Protein AF-A0AAX3SVY3-F1 (afdb_monomer_lite)

Structure (mmCIF, N/CA/C/O backbone):
data_AF-A0AAX3SVY3-F1
#
_entry.id   AF-A0AAX3SVY3-F1
#
loop_
_atom_site.group_PDB
_atom_site.id
_atom_site.type_symbol
_atom_site.label_atom_id
_atom_site.label_alt_id
_atom_site.label_comp_id
_atom_site.label_asym_id
_atom_site.label_entity_id
_atom_site.label_seq_id
_atom_site.pdbx_PDB_ins_code
_atom_site.Cartn_x
_atom_site.Cartn_y
_atom_site.Cartn_z
_atom_site.occupancy
_atom_site.B_iso_or_equiv
_atom_site.auth_seq_id
_atom_site.auth_comp_id
_atom_site.auth_asym_id
_atom_site.auth_atom_id
_atom_site.pdbx_PDB_model_num
ATOM 1 N N . MET A 1 1 ? 24.516 -15.558 -49.718 1.00 37.94 1 MET A N 1
ATOM 2 C CA . MET A 1 1 ? 24.484 -15.336 -48.257 1.00 37.94 1 MET A CA 1
ATOM 3 C C . MET A 1 1 ? 23.229 -14.545 -47.949 1.00 37.94 1 MET A C 1
ATOM 5 O O . MET A 1 1 ? 23.158 -13.379 -48.310 1.00 37.94 1 MET A O 1
ATOM 9 N N . ASN A 1 2 ? 22.208 -15.197 -47.396 1.00 38.22 2 ASN A N 1
ATOM 10 C CA . ASN A 1 2 ? 20.976 -14.514 -47.012 1.00 38.22 2 ASN A CA 1
ATOM 11 C C . ASN A 1 2 ? 21.230 -13.823 -45.672 1.00 38.22 2 ASN A C 1
ATOM 13 O O . ASN A 1 2 ? 21.350 -14.497 -44.651 1.00 38.22 2 ASN A O 1
ATOM 17 N N . ASN A 1 3 ? 21.335 -12.494 -45.683 1.00 44.53 3 ASN A N 1
ATOM 18 C CA . ASN A 1 3 ? 21.332 -11.683 -44.469 1.00 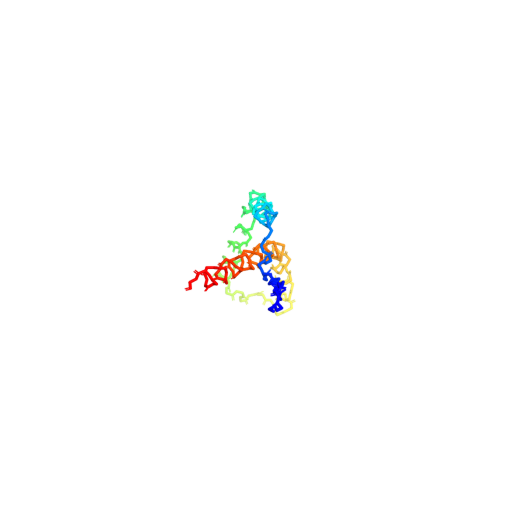44.53 3 ASN A CA 1
ATOM 19 C C . ASN A 1 3 ? 19.916 -11.701 -43.889 1.00 44.53 3 ASN A C 1
ATOM 21 O O . ASN A 1 3 ? 19.118 -10.795 -44.121 1.00 44.53 3 ASN A O 1
ATOM 25 N N . ILE A 1 4 ? 19.582 -12.775 -43.177 1.00 46.22 4 ILE A N 1
ATOM 26 C CA . ILE A 1 4 ? 18.386 -12.812 -42.345 1.00 46.22 4 ILE A CA 1
ATOM 27 C C . ILE A 1 4 ? 18.700 -11.926 -41.144 1.00 46.22 4 ILE A C 1
ATOM 29 O O . ILE A 1 4 ? 19.353 -12.354 -40.194 1.00 46.22 4 ILE A O 1
ATOM 33 N N . VAL A 1 5 ? 18.263 -10.670 -41.203 1.00 49.38 5 VAL A N 1
ATOM 34 C CA . VAL A 1 5 ? 18.165 -9.829 -40.013 1.00 49.38 5 VAL A CA 1
A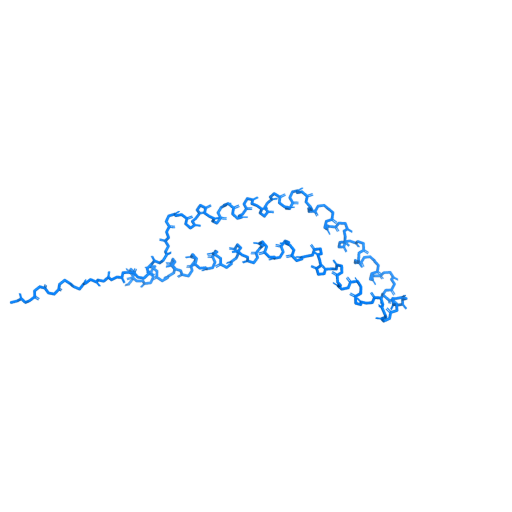TOM 35 C C . VAL A 1 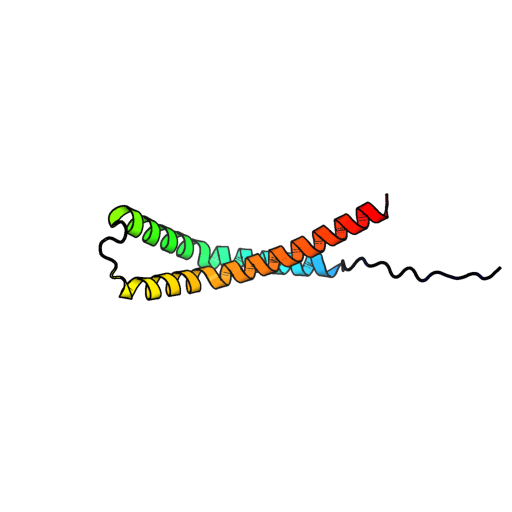5 ? 17.087 -10.472 -39.147 1.00 49.38 5 VAL A C 1
ATOM 37 O O . VAL A 1 5 ? 15.894 -10.319 -39.407 1.00 49.38 5 VAL A O 1
ATOM 40 N N . GLN A 1 6 ? 17.492 -11.277 -38.165 1.00 49.59 6 GLN A N 1
ATOM 41 C CA . GLN A 1 6 ? 16.573 -11.733 -37.133 1.00 49.59 6 GLN A CA 1
ATOM 42 C C . GLN A 1 6 ? 16.118 -10.487 -36.372 1.00 49.59 6 GLN A C 1
ATOM 44 O O . GLN A 1 6 ? 16.883 -9.904 -35.608 1.00 49.59 6 GLN A O 1
ATOM 49 N N . ASN A 1 7 ? 14.878 -10.056 -36.612 1.00 47.25 7 ASN A N 1
ATOM 50 C CA . ASN A 1 7 ? 14.202 -9.090 -35.756 1.00 47.25 7 ASN A CA 1
ATOM 51 C C . ASN A 1 7 ? 14.010 -9.749 -34.388 1.00 47.25 7 ASN A C 1
ATOM 53 O O . ASN A 1 7 ? 12.992 -10.390 -34.126 1.00 47.25 7 ASN A O 1
ATOM 57 N N . VAL A 1 8 ? 15.010 -9.627 -33.520 1.00 52.16 8 VAL A N 1
ATOM 58 C CA . VAL A 1 8 ? 14.878 -9.999 -32.117 1.00 52.16 8 VAL A CA 1
ATOM 59 C C . VAL A 1 8 ? 13.993 -8.932 -31.479 1.00 52.16 8 VAL A C 1
ATOM 61 O O . VAL A 1 8 ? 14.447 -7.850 -31.114 1.00 52.16 8 VAL A O 1
ATOM 64 N N . SER A 1 9 ? 12.690 -9.202 -31.410 1.00 52.56 9 SER A N 1
ATOM 65 C CA . SER A 1 9 ? 11.794 -8.435 -30.551 1.00 52.56 9 SER A CA 1
ATOM 66 C C . SER A 1 9 ? 12.152 -8.788 -29.113 1.00 52.56 9 SER A C 1
ATOM 68 O O . SER A 1 9 ? 11.842 -9.873 -28.625 1.00 52.56 9 SER A O 1
ATOM 70 N N . PHE A 1 10 ? 12.895 -7.899 -28.460 1.00 56.25 10 PHE A N 1
ATOM 71 C CA . PHE A 1 10 ? 13.291 -8.088 -27.075 1.00 56.25 10 PHE A CA 1
ATOM 72 C C . PHE A 1 10 ? 12.064 -7.956 -26.158 1.00 56.25 10 PHE A C 1
ATOM 74 O O . PHE A 1 10 ? 11.395 -6.922 -26.194 1.00 56.25 10 PHE A O 1
ATOM 81 N N . PRO A 1 11 ? 11.764 -8.946 -25.300 1.00 61.44 11 PRO A N 1
ATOM 82 C CA . PRO A 1 11 ? 10.547 -8.966 -24.488 1.00 61.44 11 PRO A CA 1
ATOM 83 C C . PRO A 1 11 ? 10.640 -8.088 -23.227 1.00 61.44 11 PRO A C 1
ATOM 85 O O . PRO A 1 11 ? 9.920 -8.318 -22.256 1.00 61.44 11 PRO A O 1
ATOM 88 N N . PHE A 1 12 ? 11.530 -7.091 -23.187 1.00 63.84 12 PHE A N 1
ATOM 89 C CA . PHE A 1 12 ? 11.677 -6.237 -22.009 1.00 63.84 12 PHE A CA 1
ATOM 90 C C . PHE A 1 12 ? 10.543 -5.213 -21.974 1.00 63.84 12 PHE A C 1
ATOM 92 O O . PHE A 1 12 ? 10.593 -4.162 -22.606 1.00 63.84 12 PHE A O 1
ATOM 99 N N . ALA A 1 13 ? 9.502 -5.525 -21.206 1.00 69.19 13 ALA A N 1
ATOM 100 C CA . ALA A 1 13 ? 8.324 -4.678 -21.045 1.00 69.19 13 ALA A CA 1
ATOM 101 C C . ALA A 1 13 ? 8.537 -3.490 -20.083 1.00 69.19 13 ALA A C 1
ATOM 103 O O . ALA A 1 13 ? 7.550 -2.880 -19.666 1.00 69.19 13 ALA A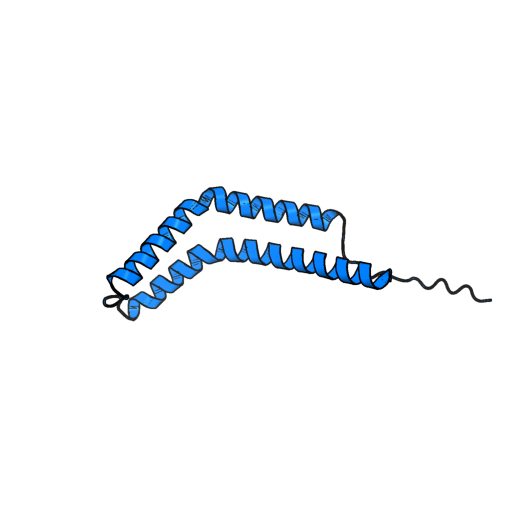 O 1
ATOM 104 N N . ILE A 1 14 ? 9.786 -3.172 -19.702 1.00 74.50 14 ILE A N 1
ATOM 105 C CA . ILE A 1 14 ? 10.079 -2.019 -18.841 1.00 74.50 14 ILE A CA 1
ATOM 106 C C . ILE A 1 14 ? 10.117 -0.764 -19.696 1.00 74.50 14 ILE A C 1
ATOM 108 O O . ILE A 1 14 ? 10.966 -0.608 -20.572 1.00 74.50 14 ILE A O 1
ATOM 112 N N . LYS A 1 15 ? 9.212 0.161 -19.408 1.00 79.81 15 LYS A N 1
ATOM 113 C CA . LYS A 1 15 ? 9.176 1.486 -20.020 1.00 79.81 15 LYS A CA 1
ATOM 114 C C . LYS A 1 15 ? 9.734 2.498 -19.029 1.00 79.81 15 LYS A C 1
ATOM 116 O O . LYS A 1 15 ? 9.514 2.374 -17.830 1.00 79.81 15 LYS A O 1
ATOM 121 N N . GLY A 1 16 ? 10.375 3.563 -19.514 1.00 74.31 16 GLY A N 1
ATOM 122 C CA . GLY A 1 16 ? 10.830 4.656 -18.637 1.00 74.31 16 GLY A CA 1
ATOM 123 C C . GLY A 1 16 ? 9.701 5.248 -17.775 1.00 74.31 16 GLY A C 1
ATOM 124 O O . GLY A 1 16 ? 9.939 5.697 -16.656 1.00 74.31 16 GLY A O 1
ATOM 125 N N . ASN A 1 17 ? 8.453 5.173 -18.254 1.00 87.62 17 ASN A N 1
ATOM 126 C CA . ASN A 1 17 ? 7.281 5.617 -17.504 1.00 87.62 17 ASN A CA 1
ATOM 127 C C . ASN A 1 17 ? 6.917 4.706 -16.318 1.00 87.62 17 ASN A C 1
ATOM 129 O O . ASN A 1 17 ? 6.285 5.188 -15.384 1.00 87.62 17 ASN A O 1
ATOM 133 N N . ASP A 1 18 ? 7.342 3.437 -16.308 1.00 87.31 18 ASP A N 1
ATOM 134 C CA . ASP A 1 18 ? 6.998 2.478 -15.249 1.00 87.31 18 ASP A CA 1
ATOM 135 C C . ASP A 1 18 ? 7.480 2.958 -13.874 1.00 87.31 18 ASP A C 1
ATOM 137 O O . ASP A 1 18 ? 6.741 2.907 -12.893 1.00 87.31 18 ASP A O 1
ATOM 141 N N . PHE A 1 19 ? 8.701 3.498 -13.799 1.00 88.75 19 PHE A N 1
ATOM 142 C CA . PHE A 1 19 ? 9.244 4.043 -12.552 1.00 88.75 19 PHE A CA 1
ATOM 143 C C . PHE A 1 19 ? 8.497 5.302 -12.105 1.00 88.75 19 PHE A C 1
ATOM 145 O O . PHE A 1 19 ? 8.213 5.463 -10.920 1.00 88.75 19 PHE A O 1
ATOM 152 N N . LYS A 1 20 ? 8.123 6.173 -13.051 1.00 91.88 20 LYS A N 1
ATOM 153 C CA . LYS A 1 20 ? 7.337 7.380 -12.764 1.00 91.88 20 LYS A CA 1
ATOM 154 C C . LYS A 1 20 ? 5.953 7.021 -12.222 1.00 91.88 20 LYS A C 1
ATOM 156 O O . LYS A 1 20 ? 5.515 7.597 -11.227 1.00 91.88 20 LYS A O 1
ATOM 161 N N . GLU A 1 21 ? 5.274 6.063 -12.845 1.00 93.19 21 GLU A N 1
ATOM 162 C CA . GLU A 1 21 ? 3.978 5.556 -12.388 1.00 93.19 21 GLU A CA 1
ATOM 163 C C . GLU A 1 21 ? 4.080 4.920 -10.997 1.00 93.19 21 GLU A C 1
ATOM 165 O O . GLU A 1 21 ? 3.261 5.218 -10.121 1.00 93.19 21 GLU A O 1
ATOM 170 N N . LEU A 1 22 ? 5.124 4.123 -10.753 1.00 93.50 22 LEU A N 1
ATOM 171 C CA . LEU A 1 22 ? 5.382 3.511 -9.454 1.00 93.50 22 LEU A CA 1
ATOM 172 C C . LEU A 1 22 ? 5.612 4.568 -8.358 1.00 93.50 22 LEU A C 1
ATOM 174 O O . LEU A 1 22 ? 5.025 4.474 -7.277 1.00 93.50 22 LEU A O 1
ATOM 178 N N . SER A 1 23 ? 6.396 5.615 -8.640 1.00 93.38 23 SER A N 1
ATOM 179 C CA . SER A 1 23 ? 6.604 6.742 -7.721 1.00 93.38 23 SER A CA 1
ATOM 180 C C . SER A 1 23 ? 5.307 7.493 -7.413 1.00 93.38 23 SER A C 1
ATOM 182 O O . SER A 1 23 ? 5.060 7.847 -6.260 1.00 93.38 23 SER A O 1
ATOM 184 N N . LEU A 1 24 ? 4.438 7.699 -8.407 1.00 95.31 24 LEU A N 1
ATOM 185 C CA . LEU A 1 24 ? 3.129 8.325 -8.193 1.00 95.31 24 LEU A CA 1
ATOM 186 C C . LEU A 1 24 ? 2.221 7.462 -7.306 1.00 95.31 24 LEU A C 1
ATOM 188 O O . LEU A 1 24 ? 1.512 7.997 -6.451 1.00 95.31 24 LEU A O 1
ATOM 192 N N . LYS A 1 25 ? 2.244 6.134 -7.471 1.00 95.19 25 LYS A N 1
ATOM 193 C CA . LYS A 1 25 ? 1.518 5.210 -6.584 1.00 95.19 25 LYS A CA 1
ATOM 194 C C . LYS A 1 25 ? 2.057 5.264 -5.154 1.00 95.19 25 LYS A C 1
ATOM 196 O O . LYS A 1 25 ? 1.260 5.371 -4.223 1.00 95.19 25 LYS A O 1
ATOM 201 N N . ALA A 1 26 ? 3.378 5.271 -4.977 1.00 95.06 26 ALA A N 1
ATOM 202 C CA . ALA A 1 26 ? 4.002 5.423 -3.662 1.00 95.06 26 ALA A CA 1
ATOM 203 C C . ALA A 1 26 ? 3.592 6.739 -2.981 1.00 95.06 26 ALA A C 1
ATOM 205 O O . ALA A 1 26 ? 3.233 6.738 -1.805 1.00 95.06 26 ALA A O 1
ATOM 206 N N . LEU A 1 27 ? 3.563 7.846 -3.730 1.00 96.06 27 LEU A N 1
ATOM 207 C CA . LEU A 1 27 ? 3.129 9.144 -3.214 1.00 96.06 27 LEU A CA 1
ATOM 208 C C . LEU A 1 27 ? 1.666 9.121 -2.749 1.00 96.06 27 LEU A C 1
ATOM 210 O O . LEU A 1 27 ? 1.355 9.650 -1.685 1.00 96.06 27 LEU A O 1
ATOM 214 N N . LYS A 1 28 ? 0.771 8.477 -3.510 1.00 94.12 28 LYS A N 1
ATOM 215 C CA . LYS A 1 28 ? -0.640 8.307 -3.120 1.00 94.12 28 LYS A CA 1
ATOM 216 C C . LYS A 1 28 ? -0.791 7.474 -1.846 1.00 94.12 28 LYS A C 1
ATOM 218 O O . LYS A 1 28 ? -1.612 7.822 -1.005 1.00 94.12 28 LYS A O 1
ATOM 223 N N . ILE A 1 29 ? -0.007 6.404 -1.696 1.00 94.19 29 ILE A N 1
ATOM 224 C CA . ILE A 1 29 ? 0.010 5.588 -0.472 1.00 94.19 29 ILE A CA 1
ATOM 225 C C . ILE A 1 29 ? 0.497 6.426 0.710 1.00 94.19 29 ILE A C 1
ATOM 227 O O . ILE A 1 29 ? -0.164 6.445 1.741 1.00 94.19 29 ILE A O 1
ATOM 231 N N . LYS A 1 30 ? 1.608 7.158 0.548 1.00 95.19 30 LYS A N 1
ATOM 232 C CA . LYS A 1 30 ? 2.135 8.045 1.590 1.00 95.19 30 LYS A CA 1
ATOM 233 C C . LYS A 1 30 ? 1.084 9.061 2.029 1.00 95.19 30 LYS A C 1
ATOM 235 O O . LYS A 1 30 ? 0.818 9.166 3.215 1.00 95.19 30 LYS A O 1
ATOM 240 N N . LYS A 1 31 ? 0.452 9.750 1.075 1.00 95.12 31 LYS A N 1
ATOM 241 C CA . LYS A 1 31 ? -0.600 10.730 1.362 1.00 95.12 31 LYS A CA 1
ATOM 242 C C . LYS A 1 31 ? -1.757 10.107 2.149 1.00 95.12 31 LYS A C 1
ATOM 244 O O . LYS A 1 31 ? -2.174 10.671 3.148 1.00 95.12 31 LYS A O 1
ATOM 249 N N . TRP A 1 32 ? -2.217 8.921 1.747 1.00 93.31 32 TRP A N 1
ATOM 250 C CA . TRP A 1 32 ? -3.274 8.214 2.472 1.00 93.31 32 TRP A CA 1
ATOM 251 C C . TRP A 1 32 ? -2.856 7.866 3.909 1.00 93.31 32 TRP A C 1
ATOM 253 O O . TRP A 1 32 ? -3.653 8.031 4.825 1.00 93.31 32 TRP A O 1
ATOM 263 N N . ILE A 1 33 ? -1.612 7.416 4.118 1.00 92.12 33 ILE A N 1
ATOM 264 C CA . ILE A 1 33 ? -1.070 7.120 5.455 1.00 92.12 33 ILE A CA 1
ATOM 265 C C . ILE A 1 33 ? -0.977 8.394 6.297 1.00 92.12 33 ILE A C 1
ATOM 267 O O . ILE A 1 33 ? -1.353 8.367 7.463 1.00 92.12 33 ILE A O 1
ATOM 271 N N . ASP A 1 34 ? -0.506 9.496 5.718 1.00 94.50 34 ASP A N 1
ATOM 272 C CA . ASP A 1 34 ? -0.406 10.780 6.415 1.00 94.50 34 ASP A CA 1
ATOM 273 C C . ASP A 1 34 ? -1.799 11.286 6.845 1.00 94.50 34 ASP A C 1
ATOM 275 O O . ASP A 1 34 ? -1.947 11.825 7.937 1.00 94.50 34 ASP A O 1
ATOM 279 N N . GLU A 1 35 ? -2.824 11.082 6.010 1.00 93.75 35 GLU A N 1
ATOM 280 C CA . GLU A 1 35 ? -4.200 11.536 6.261 1.00 93.75 35 GLU A CA 1
ATOM 281 C C . GLU A 1 35 ? -4.982 10.626 7.223 1.00 93.75 35 GLU A C 1
ATOM 283 O O . GLU A 1 35 ? -5.744 11.121 8.046 1.00 93.75 35 GLU A O 1
ATOM 288 N N . ASN A 1 36 ? -4.807 9.303 7.132 1.00 89.69 36 ASN A N 1
ATOM 289 C CA . ASN A 1 36 ? -5.686 8.324 7.793 1.00 89.69 36 ASN A CA 1
ATOM 290 C C . ASN A 1 36 ? -4.952 7.429 8.805 1.00 89.69 36 ASN A C 1
ATOM 292 O O . ASN A 1 36 ? -5.575 6.655 9.532 1.00 89.69 36 ASN A O 1
ATOM 296 N N . GLY A 1 37 ? -3.618 7.485 8.853 1.00 88.00 37 GLY A N 1
ATOM 297 C CA . GLY A 1 37 ? -2.794 6.541 9.610 1.00 88.00 37 GLY A CA 1
ATOM 298 C C . GLY A 1 37 ? -3.040 6.586 11.115 1.00 88.00 37 GLY A C 1
ATOM 299 O O . GLY A 1 37 ? -3.043 5.538 11.763 1.00 88.00 37 GLY A O 1
ATOM 300 N N . GLN A 1 38 ? -3.299 7.775 11.666 1.00 89.38 38 GLN A N 1
ATOM 301 C CA . GLN A 1 38 ? -3.639 7.923 13.080 1.00 89.38 38 GLN A CA 1
ATOM 302 C C . GLN A 1 38 ? -4.995 7.280 13.403 1.00 89.38 38 GLN A C 1
ATOM 304 O O . GLN A 1 38 ? -5.075 6.460 14.317 1.00 8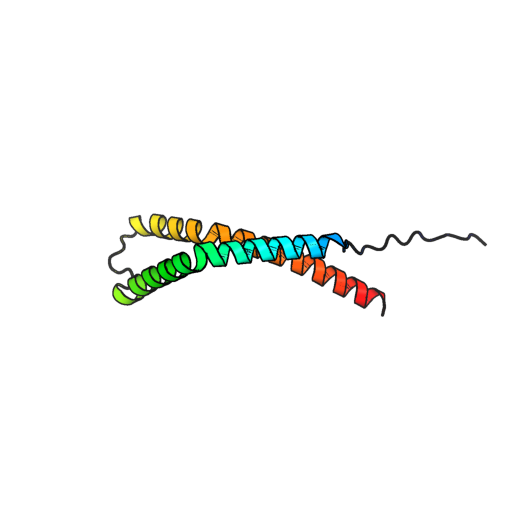9.38 38 GLN A O 1
ATOM 309 N N . GLU A 1 39 ? -6.040 7.590 12.630 1.00 86.62 39 GLU A N 1
ATOM 310 C CA . GLU A 1 39 ? -7.380 7.024 12.836 1.00 86.62 39 GLU A CA 1
ATOM 311 C C . GLU A 1 39 ? -7.363 5.493 12.719 1.00 86.62 39 GLU A C 1
ATOM 313 O O . GLU A 1 39 ? -7.953 4.787 13.544 1.00 86.62 39 GLU A O 1
ATOM 318 N N . LEU A 1 40 ? -6.613 4.963 11.748 1.00 86.06 40 LEU A N 1
ATOM 319 C CA . LEU A 1 40 ? -6.421 3.525 11.584 1.00 86.06 40 LEU A CA 1
ATOM 320 C C . LEU A 1 40 ? -5.746 2.892 12.811 1.00 86.06 40 LEU A C 1
ATOM 322 O O . LEU A 1 40 ? -6.177 1.836 13.283 1.00 86.06 40 LEU A O 1
ATOM 326 N N . ALA A 1 41 ? -4.699 3.525 13.348 1.00 85.94 41 ALA A N 1
ATOM 327 C CA . ALA A 1 41 ? -4.003 3.036 14.535 1.00 85.94 41 ALA A CA 1
ATOM 328 C C . ALA A 1 41 ? -4.927 3.012 15.765 1.00 85.94 41 ALA A C 1
ATOM 330 O O . ALA A 1 41 ? -4.961 2.021 16.499 1.00 85.94 41 ALA A O 1
ATOM 331 N N . GLU A 1 42 ? -5.732 4.058 15.955 1.00 86.19 42 GLU A N 1
ATOM 332 C CA . GLU A 1 42 ? -6.725 4.139 17.030 1.00 86.19 42 GLU A CA 1
ATOM 333 C C . GLU A 1 42 ? -7.844 3.099 16.867 1.00 86.19 42 GLU A C 1
ATOM 335 O O . GLU A 1 42 ? -8.301 2.504 17.849 1.00 86.19 42 GLU A O 1
ATOM 340 N N . PHE A 1 43 ? -8.293 2.840 15.635 1.00 84.00 43 PHE A N 1
ATOM 341 C CA . PHE A 1 43 ? -9.257 1.782 15.330 1.00 84.00 43 PHE A CA 1
ATOM 342 C C . PHE A 1 43 ? -8.720 0.396 15.719 1.00 84.00 43 PHE A C 1
ATOM 344 O O . PHE A 1 43 ? -9.403 -0.346 16.436 1.00 84.00 43 PHE A O 1
ATOM 351 N N . ILE A 1 44 ? -7.484 0.075 15.310 1.00 83.69 44 ILE A N 1
ATOM 352 C CA . ILE A 1 44 ? -6.797 -1.183 15.649 1.00 83.69 44 ILE A CA 1
ATOM 353 C C . ILE A 1 44 ? -6.642 -1.320 17.162 1.00 83.69 44 ILE A C 1
ATOM 355 O O . ILE A 1 44 ? -6.942 -2.375 17.723 1.00 83.69 44 ILE A O 1
ATOM 359 N N . TYR A 1 45 ? -6.190 -0.258 17.831 1.00 83.00 45 TYR A N 1
ATOM 360 C CA . TYR A 1 45 ? -5.980 -0.254 19.274 1.00 83.00 45 TYR A CA 1
ATOM 361 C C . TYR A 1 45 ? -7.277 -0.542 20.040 1.00 83.00 45 TYR A C 1
ATOM 363 O O . TYR A 1 45 ? -7.298 -1.420 20.903 1.00 83.00 45 TYR A O 1
ATOM 371 N N . ARG A 1 46 ? -8.379 0.132 19.682 1.00 81.75 46 ARG A N 1
ATOM 372 C CA . ARG A 1 46 ? -9.700 -0.090 20.295 1.00 81.75 46 ARG A CA 1
ATOM 373 C C . ARG A 1 46 ? -10.181 -1.528 20.119 1.00 81.75 46 ARG A C 1
ATOM 375 O O . ARG A 1 46 ? -10.585 -2.146 21.102 1.00 81.75 46 ARG A O 1
ATOM 382 N N . HIS A 1 47 ? -10.073 -2.083 18.911 1.00 77.94 47 HIS A N 1
ATOM 383 C CA . HIS A 1 47 ? -10.482 -3.467 18.643 1.00 77.94 47 HIS A CA 1
ATOM 384 C C . HIS A 1 47 ? -9.611 -4.481 19.390 1.00 77.94 47 HIS A C 1
ATOM 386 O O . HIS A 1 47 ? -10.127 -5.432 19.975 1.00 77.94 47 HIS A O 1
ATOM 392 N N . ARG A 1 48 ? -8.292 -4.263 19.436 1.00 78.31 48 ARG A N 1
ATOM 393 C CA . ARG A 1 48 ? -7.372 -5.122 20.189 1.00 78.31 48 ARG A CA 1
ATOM 394 C C . ARG A 1 48 ? -7.667 -5.087 21.685 1.00 78.31 48 ARG A C 1
ATOM 396 O O . ARG A 1 48 ? -7.678 -6.134 22.324 1.00 78.31 48 ARG A O 1
ATOM 403 N N . ASN A 1 49 ? -7.917 -3.906 22.244 1.00 78.75 49 ASN A N 1
ATOM 404 C CA . ASN A 1 49 ? -8.268 -3.778 23.653 1.00 78.75 49 ASN A CA 1
ATOM 405 C C . ASN A 1 49 ? -9.602 -4.446 23.963 1.00 78.75 49 ASN A C 1
ATOM 407 O O . ASN A 1 49 ? -9.667 -5.195 24.929 1.00 78.75 49 ASN A O 1
ATOM 411 N N . GLN A 1 50 ? -10.629 -4.238 23.134 1.00 74.62 50 GLN A N 1
ATOM 412 C CA . GLN A 1 50 ? -11.919 -4.909 23.288 1.00 74.62 50 GLN A CA 1
ATOM 413 C C . GLN A 1 50 ? -11.766 -6.436 23.267 1.00 74.62 50 GLN A C 1
ATOM 415 O O . GLN A 1 50 ? -12.341 -7.122 24.113 1.00 74.62 50 GLN A O 1
ATOM 420 N N . TYR A 1 51 ? -10.943 -6.964 22.355 1.00 72.44 51 TYR A N 1
ATOM 421 C CA . TYR A 1 51 ? -10.595 -8.383 22.333 1.00 72.44 51 TYR A CA 1
ATOM 422 C C . TYR A 1 51 ? -9.882 -8.826 23.616 1.00 72.44 51 TYR A C 1
ATOM 424 O O . TYR A 1 51 ? -10.261 -9.830 24.206 1.00 72.44 51 TYR A O 1
ATOM 432 N N . ASN A 1 52 ? -8.884 -8.080 24.088 1.00 72.94 52 ASN A N 1
ATOM 433 C CA . ASN A 1 52 ? -8.105 -8.458 25.269 1.00 72.94 52 ASN A CA 1
ATOM 434 C C . ASN A 1 52 ? -8.910 -8.400 26.578 1.00 72.94 52 ASN A C 1
ATOM 436 O O . ASN A 1 52 ? -8.664 -9.208 27.469 1.00 72.94 52 ASN A O 1
ATOM 440 N N . THR A 1 53 ? -9.839 -7.450 26.721 1.00 73.38 53 THR A N 1
ATOM 441 C CA . THR A 1 53 ? -10.611 -7.263 27.962 1.00 73.38 53 THR A CA 1
ATOM 442 C C . THR A 1 53 ? -11.817 -8.181 28.045 1.00 73.38 53 THR A C 1
ATOM 444 O O . THR A 1 53 ? -12.107 -8.715 29.112 1.00 73.38 53 THR A O 1
ATOM 447 N N . THR A 1 54 ? -12.520 -8.380 26.932 1.00 71.06 54 THR A N 1
ATOM 448 C CA . THR A 1 54 ? -13.757 -9.170 26.923 1.00 71.06 54 THR A CA 1
ATOM 449 C C . THR A 1 54 ? -13.561 -10.552 26.319 1.00 71.06 54 THR A C 1
ATOM 451 O O . THR A 1 54 ? -14.403 -11.415 26.513 1.00 71.06 54 THR A O 1
ATOM 454 N N . GLY A 1 55 ? -12.486 -10.805 25.567 1.00 63.31 55 GLY A N 1
ATOM 455 C CA . GLY A 1 55 ? -12.355 -12.017 24.749 1.00 63.31 55 GLY A CA 1
ATOM 456 C C . GLY A 1 55 ? -13.466 -12.150 23.705 1.00 63.31 55 GLY A C 1
ATOM 457 O O . GLY A 1 55 ? -13.763 -13.266 23.290 1.00 63.31 55 GLY A O 1
ATOM 458 N N . TYR A 1 56 ? -14.144 -11.045 23.362 1.00 66.62 56 TYR A N 1
ATOM 459 C CA . TYR A 1 56 ? -15.447 -11.039 22.689 1.00 66.62 56 TYR A CA 1
ATOM 460 C C . TYR A 1 56 ? -16.540 -11.868 23.400 1.00 66.62 56 TYR A C 1
ATOM 462 O O . TYR A 1 56 ? -17.526 -12.236 22.767 1.00 66.62 56 TYR A O 1
ATOM 470 N N . LYS A 1 57 ? -16.416 -12.146 24.709 1.00 59.91 57 LYS A N 1
ATOM 471 C CA . LYS A 1 57 ? -17.345 -13.007 25.470 1.00 59.91 57 LYS A CA 1
ATOM 472 C C . LYS A 1 57 ? -18.785 -12.485 25.566 1.00 59.91 57 LYS A C 1
ATOM 474 O O . LYS A 1 57 ? -19.655 -13.268 25.915 1.00 59.91 57 LYS A O 1
ATOM 479 N N . ASP A 1 58 ? -19.051 -11.248 25.147 1.00 60.56 58 ASP A N 1
ATOM 480 C CA . ASP A 1 58 ? -20.397 -10.662 25.055 1.00 60.56 58 ASP A CA 1
ATOM 481 C C . ASP A 1 58 ? -20.739 -10.147 23.641 1.00 60.56 58 ASP A C 1
ATOM 483 O O . ASP A 1 58 ? -21.712 -9.419 23.449 1.00 60.56 58 ASP A O 1
ATOM 487 N N . VAL A 1 59 ? -19.951 -10.510 22.619 1.00 62.22 59 VAL A N 1
ATOM 488 C CA . VAL A 1 59 ? -20.330 -10.259 21.220 1.00 62.22 59 VAL A CA 1
ATOM 489 C C . VAL A 1 59 ? -21.251 -11.385 20.787 1.00 62.22 59 VAL A C 1
ATOM 491 O O . VAL A 1 59 ? -20.824 -12.526 20.606 1.00 62.22 59 VAL A O 1
ATOM 494 N N . HIS A 1 60 ? -22.537 -11.081 20.621 1.00 64.00 60 HIS A N 1
ATOM 495 C CA . HIS A 1 60 ? -23.470 -12.074 20.114 1.00 64.00 60 HIS A CA 1
ATOM 496 C C . HIS A 1 60 ? -23.071 -12.484 18.692 1.00 64.00 60 HIS A C 1
ATOM 498 O O . HIS A 1 60 ? -22.643 -11.658 17.888 1.00 64.00 60 HIS A O 1
ATOM 504 N N . LEU A 1 61 ? -23.282 -13.757 18.340 1.00 61.97 61 LEU A N 1
ATOM 505 C CA . LEU A 1 61 ? -22.980 -14.294 17.003 1.00 61.97 61 LEU A CA 1
ATOM 506 C C . LEU A 1 61 ? -23.576 -13.448 15.859 1.00 61.97 61 LEU A C 1
ATOM 508 O O . LEU A 1 61 ? -22.984 -13.356 14.788 1.00 61.97 61 LEU A O 1
ATOM 512 N N . LYS A 1 62 ? -24.715 -12.784 16.100 1.00 70.88 62 LYS A N 1
ATOM 513 C CA . LYS A 1 62 ? -25.372 -11.854 15.163 1.00 70.88 62 LYS A CA 1
ATOM 514 C C . LYS A 1 62 ? -24.580 -10.567 14.879 1.00 70.88 62 LYS A C 1
ATOM 516 O O . LYS A 1 62 ? -24.777 -9.962 13.831 1.00 70.88 62 LYS A O 1
ATOM 521 N N . ASP A 1 63 ? -23.684 -10.165 15.776 1.00 64.50 63 ASP A N 1
ATOM 522 C CA . ASP A 1 63 ? -22.925 -8.913 15.698 1.00 64.50 63 ASP A CA 1
ATOM 523 C C . ASP A 1 63 ? -21.542 -9.118 15.043 1.00 64.50 63 ASP A C 1
ATOM 525 O O . ASP A 1 63 ? -20.932 -8.160 14.551 1.00 64.50 63 ASP A O 1
ATOM 529 N N . ILE A 1 64 ? -21.075 -10.373 14.947 1.00 65.56 64 ILE A N 1
ATOM 530 C CA . ILE A 1 64 ? -19.814 -10.760 14.287 1.00 65.56 64 ILE A CA 1
ATOM 531 C C . ILE A 1 64 ? -19.779 -10.330 12.808 1.00 65.56 64 ILE A C 1
ATOM 533 O O . ILE A 1 64 ? -18.802 -9.684 12.421 1.00 65.56 64 ILE A O 1
ATOM 537 N N . PRO A 1 65 ? -20.816 -10.578 11.976 1.00 69.25 65 PRO A N 1
ATOM 538 C CA . PRO A 1 65 ? -20.810 -10.138 10.580 1.00 69.25 65 PRO A CA 1
ATOM 539 C C . PRO A 1 65 ? -20.679 -8.618 10.437 1.00 69.25 65 PRO A C 1
ATOM 541 O O . PRO A 1 65 ? -19.951 -8.135 9.572 1.00 69.25 65 PRO A O 1
ATOM 544 N N . SER A 1 66 ? -21.337 -7.850 11.314 1.00 68.00 66 SER A N 1
ATOM 545 C CA . SER A 1 66 ? -21.285 -6.383 11.273 1.00 68.00 66 SER A CA 1
ATOM 546 C C . SER A 1 66 ? -19.891 -5.841 11.610 1.00 68.00 66 SER A C 1
ATOM 548 O O . SER A 1 66 ? -19.440 -4.859 11.019 1.00 68.00 66 SER A O 1
ATOM 550 N N . THR A 1 67 ? -19.185 -6.518 12.517 1.00 67.25 67 THR A N 1
ATOM 551 C CA . THR A 1 67 ? -17.824 -6.168 12.935 1.00 67.25 67 THR A CA 1
ATOM 552 C C . THR A 1 67 ? -16.813 -6.521 11.844 1.00 67.25 67 THR A C 1
ATOM 554 O O . THR A 1 67 ? -15.989 -5.682 11.487 1.00 67.25 67 THR A O 1
ATOM 557 N N . LEU A 1 68 ? -16.929 -7.711 11.241 1.00 68.31 68 LEU A N 1
ATOM 558 C CA . LEU A 1 68 ? -16.106 -8.117 10.094 1.00 68.31 68 LEU A CA 1
ATOM 559 C C . LEU A 1 68 ? -16.301 -7.183 8.894 1.00 68.31 68 LEU A C 1
ATOM 561 O O . LEU A 1 68 ? -15.322 -6.744 8.303 1.00 68.31 68 LEU A O 1
ATOM 565 N N . THR A 1 69 ? -17.542 -6.785 8.603 1.00 69.44 69 THR A N 1
ATOM 566 C CA . THR A 1 69 ? -17.840 -5.842 7.512 1.00 69.44 69 THR A CA 1
ATOM 567 C C . THR A 1 69 ? -17.177 -4.479 7.745 1.00 69.44 69 THR A C 1
ATOM 569 O O . THR A 1 69 ? -16.641 -3.881 6.815 1.00 69.44 69 THR A O 1
ATOM 572 N N . LYS A 1 70 ? -17.161 -3.979 8.989 1.00 70.19 70 LYS A N 1
ATOM 573 C CA . LYS A 1 70 ? -16.472 -2.722 9.329 1.00 70.19 70 LYS A CA 1
ATOM 574 C C . LYS A 1 70 ? -14.958 -2.831 9.163 1.00 70.19 70 LYS A C 1
ATOM 576 O O . LYS A 1 70 ? -14.350 -1.907 8.632 1.00 70.19 70 LYS A O 1
ATOM 581 N N . ILE A 1 71 ? -14.363 -3.946 9.590 1.00 71.75 71 ILE A N 1
ATOM 582 C CA . ILE A 1 71 ? -12.931 -4.220 9.401 1.00 71.75 71 ILE A CA 1
ATOM 583 C C . ILE A 1 71 ? -12.610 -4.249 7.902 1.00 71.75 71 ILE A C 1
ATOM 585 O O . ILE A 1 71 ? -11.721 -3.523 7.462 1.00 71.75 71 ILE A O 1
ATOM 589 N N . ASP A 1 72 ? -13.375 -4.996 7.106 1.00 73.19 72 ASP A N 1
ATOM 590 C CA . ASP A 1 72 ? -13.175 -5.057 5.659 1.00 73.19 72 ASP A CA 1
ATOM 591 C C . ASP A 1 72 ? -13.239 -3.667 5.021 1.00 73.19 72 ASP A C 1
ATOM 593 O O . ASP A 1 72 ? -12.358 -3.321 4.243 1.00 73.19 72 ASP A O 1
ATOM 597 N N . ILE A 1 73 ? -14.210 -2.825 5.387 1.00 76.06 73 ILE A N 1
ATOM 598 C CA . ILE A 1 73 ? -14.318 -1.459 4.850 1.00 76.06 73 ILE A CA 1
ATOM 599 C C . ILE A 1 73 ? -13.085 -0.614 5.201 1.00 76.06 73 ILE A C 1
ATOM 601 O O . ILE A 1 73 ? -12.517 0.024 4.314 1.00 76.06 73 ILE A O 1
ATOM 605 N N . VAL A 1 74 ? -12.651 -0.629 6.465 1.00 77.62 74 VAL A N 1
ATOM 606 C CA . VAL A 1 74 ? -11.528 0.191 6.953 1.00 77.62 74 VAL A CA 1
ATOM 607 C C . VAL A 1 74 ? -10.202 -0.214 6.302 1.00 77.62 74 VAL A C 1
ATOM 609 O O . VAL A 1 74 ? -9.390 0.645 5.958 1.00 77.62 74 VAL A O 1
ATOM 612 N N . PHE A 1 75 ? -9.970 -1.513 6.098 1.00 82.94 75 PHE A N 1
ATOM 613 C CA . PHE A 1 75 ? -8.705 -2.003 5.544 1.00 82.94 75 PHE A CA 1
ATOM 614 C C . PHE A 1 75 ? -8.703 -2.156 4.024 1.00 82.94 75 PHE A C 1
ATOM 616 O O . PHE A 1 75 ? -7.624 -2.231 3.437 1.00 82.94 75 PHE A O 1
ATOM 623 N N . LYS A 1 76 ? -9.861 -2.186 3.360 1.00 87.50 76 LYS A N 1
ATOM 624 C CA . LYS A 1 76 ? -9.936 -2.431 1.914 1.00 87.50 76 LYS A CA 1
ATOM 625 C C . LYS A 1 76 ? -9.183 -1.385 1.105 1.00 87.50 76 LYS A C 1
ATOM 627 O O . LYS A 1 76 ? -8.335 -1.746 0.293 1.00 87.50 76 LYS A O 1
ATOM 632 N N . GLU A 1 77 ? -9.450 -0.104 1.341 1.00 86.06 77 GLU A N 1
ATOM 633 C CA . GLU A 1 77 ? -8.829 0.970 0.566 1.00 86.06 77 GLU A CA 1
ATOM 634 C C . GLU A 1 77 ? -7.286 0.965 0.644 1.00 86.06 77 GLU A C 1
ATOM 636 O O . GLU A 1 77 ? -6.644 0.938 -0.415 1.00 86.06 77 GLU A O 1
ATOM 641 N N . PRO A 1 78 ? -6.640 0.958 1.830 1.00 88.00 78 PRO A N 1
ATOM 642 C CA . PRO A 1 78 ? -5.180 0.927 1.888 1.00 88.00 78 PRO A CA 1
ATOM 643 C C . PRO A 1 78 ? -4.606 -0.357 1.289 1.00 88.00 78 PRO A C 1
ATOM 645 O O . PRO A 1 78 ? -3.564 -0.322 0.630 1.00 88.00 78 PRO A O 1
ATOM 648 N N . LEU A 1 79 ? -5.291 -1.488 1.466 1.00 89.44 79 LEU A N 1
ATOM 649 C CA . LEU A 1 79 ? -4.835 -2.787 0.983 1.00 89.44 79 LEU A CA 1
ATOM 650 C C . LEU A 1 79 ? -4.888 -2.871 -0.548 1.00 89.44 79 LEU A C 1
ATOM 652 O O . LEU A 1 79 ? -3.942 -3.367 -1.158 1.00 89.44 79 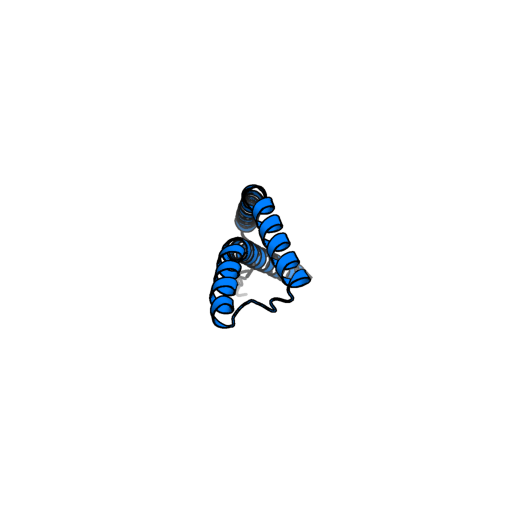LEU A O 1
ATOM 656 N N . GLU A 1 80 ? -5.914 -2.302 -1.183 1.00 91.31 80 GLU A N 1
ATOM 657 C CA . GLU A 1 80 ? -5.993 -2.163 -2.641 1.00 91.31 80 GLU A CA 1
ATOM 658 C C . GLU A 1 80 ? -4.863 -1.283 -3.196 1.00 91.31 80 GLU A C 1
ATOM 660 O O . GLU A 1 80 ? -4.195 -1.671 -4.163 1.00 91.31 80 GLU A O 1
ATOM 665 N N . LYS A 1 81 ? -4.582 -0.131 -2.564 1.00 90.81 81 LYS A N 1
ATOM 666 C CA . LYS A 1 81 ? -3.479 0.751 -2.989 1.00 90.81 81 LYS A CA 1
ATOM 667 C C . LYS A 1 81 ? -2.122 0.046 -2.873 1.00 90.81 81 LYS A C 1
ATOM 669 O O . LYS A 1 81 ? -1.330 0.080 -3.817 1.00 90.81 81 LYS A O 1
ATOM 674 N N . ILE A 1 82 ? -1.866 -0.625 -1.747 1.00 92.81 82 ILE A N 1
ATOM 675 C CA . ILE A 1 82 ? -0.616 -1.358 -1.495 1.00 92.81 82 ILE A CA 1
ATOM 676 C C . ILE A 1 82 ? -0.466 -2.541 -2.455 1.00 92.81 82 ILE A C 1
ATOM 678 O O . ILE A 1 82 ? 0.627 -2.758 -2.981 1.00 92.81 82 ILE A O 1
ATOM 682 N N . LYS A 1 83 ? -1.543 -3.294 -2.710 1.00 94.44 83 LYS A N 1
ATOM 683 C CA . LYS A 1 83 ? -1.533 -4.418 -3.655 1.00 94.44 83 LYS A CA 1
ATOM 684 C C . LYS A 1 83 ? -1.146 -3.945 -5.053 1.00 94.44 83 LYS A C 1
ATOM 686 O O . LYS A 1 83 ? -0.187 -4.460 -5.617 1.00 94.44 83 LYS A O 1
ATOM 691 N N . SER A 1 84 ? -1.806 -2.900 -5.556 1.00 93.06 84 SER A N 1
ATOM 692 C CA . SER A 1 84 ? -1.506 -2.341 -6.879 1.00 93.06 84 SER A CA 1
ATOM 693 C C . SER A 1 84 ? -0.052 -1.873 -7.016 1.00 93.06 84 SER A C 1
ATOM 695 O O . SER A 1 84 ? 0.562 -2.055 -8.064 1.00 93.06 84 SER A O 1
ATOM 697 N N . PHE A 1 85 ? 0.516 -1.279 -5.962 1.00 95.25 85 PHE A N 1
ATOM 698 C CA . PHE A 1 85 ? 1.927 -0.892 -5.939 1.00 95.25 85 PHE A CA 1
ATOM 699 C C . PHE A 1 85 ? 2.866 -2.108 -5.958 1.00 95.25 85 PHE A C 1
ATOM 701 O O . PHE A 1 85 ? 3.841 -2.122 -6.708 1.00 95.25 85 PHE A O 1
ATOM 708 N N . LYS A 1 86 ? 2.574 -3.137 -5.152 1.00 95.50 86 LYS A N 1
ATOM 709 C CA . LYS A 1 86 ? 3.378 -4.367 -5.090 1.00 95.50 86 LYS A CA 1
ATOM 710 C C . LYS A 1 86 ? 3.384 -5.121 -6.414 1.00 95.50 86 LYS A C 1
ATOM 712 O O . LYS A 1 86 ? 4.444 -5.587 -6.822 1.00 95.50 86 LYS A O 1
ATOM 717 N N . ASP A 1 87 ? 2.235 -5.231 -7.071 1.00 94.38 87 ASP A N 1
ATOM 718 C CA . ASP A 1 87 ? 2.109 -5.943 -8.343 1.00 94.38 87 ASP A CA 1
ATOM 719 C C . ASP A 1 87 ? 2.986 -5.290 -9.426 1.00 94.38 87 ASP A C 1
ATOM 721 O O . ASP A 1 87 ? 3.750 -5.978 -10.106 1.00 94.38 87 ASP A O 1
ATOM 725 N N . ASP A 1 88 ? 2.981 -3.956 -9.511 1.00 92.88 88 ASP A N 1
ATOM 726 C CA . ASP A 1 88 ? 3.839 -3.219 -10.445 1.00 92.88 88 ASP A CA 1
ATOM 727 C C . ASP A 1 88 ? 5.323 -3.322 -10.098 1.00 92.88 88 ASP A C 1
ATOM 729 O O . ASP A 1 88 ? 6.150 -3.549 -10.983 1.00 92.88 88 ASP A O 1
ATOM 733 N N . LEU A 1 89 ? 5.675 -3.189 -8.816 1.00 94.06 89 LEU A N 1
ATOM 734 C CA . LEU A 1 89 ? 7.056 -3.348 -8.364 1.00 94.06 89 LEU A CA 1
ATOM 735 C C . LEU A 1 89 ? 7.584 -4.747 -8.704 1.00 94.06 89 LEU A C 1
ATOM 737 O O . LEU A 1 89 ? 8.707 -4.885 -9.191 1.00 94.06 89 LEU A O 1
ATOM 741 N N . ASN A 1 90 ? 6.767 -5.780 -8.491 1.00 93.62 90 ASN A N 1
ATOM 742 C CA . ASN A 1 90 ? 7.105 -7.156 -8.837 1.00 93.62 90 ASN A CA 1
ATOM 743 C C . ASN A 1 90 ? 7.263 -7.328 -10.348 1.00 93.62 90 ASN A C 1
ATOM 745 O O . ASN A 1 90 ? 8.245 -7.926 -10.781 1.00 93.62 90 ASN A O 1
ATOM 749 N N . ARG A 1 91 ? 6.361 -6.761 -11.158 1.00 91.44 91 ARG A N 1
ATOM 750 C CA . ARG A 1 91 ? 6.490 -6.765 -12.623 1.00 91.44 91 ARG A CA 1
ATOM 751 C C . ARG A 1 91 ? 7.811 -6.137 -13.066 1.00 91.44 91 ARG A C 1
ATOM 753 O O . ARG A 1 91 ? 8.517 -6.724 -13.885 1.00 91.44 91 ARG A O 1
ATOM 760 N N . ILE A 1 92 ? 8.154 -4.962 -12.540 1.00 89.88 92 ILE A N 1
ATOM 761 C CA . ILE A 1 92 ? 9.403 -4.264 -12.878 1.00 89.88 92 ILE A CA 1
ATOM 762 C C . ILE A 1 92 ? 10.603 -5.121 -12.466 1.00 89.88 92 ILE A C 1
ATOM 764 O O . ILE A 1 92 ? 11.467 -5.398 -13.295 1.00 89.88 92 ILE A O 1
ATOM 768 N N . ARG A 1 93 ? 10.627 -5.616 -11.222 1.00 91.25 93 ARG A N 1
ATOM 769 C CA . ARG A 1 93 ? 11.703 -6.474 -10.706 1.00 91.25 93 ARG A CA 1
ATOM 770 C C . ARG A 1 93 ? 11.911 -7.719 -11.566 1.00 91.25 93 ARG A C 1
ATOM 772 O O . ARG A 1 93 ? 13.047 -8.019 -11.919 1.00 91.25 93 ARG A O 1
ATOM 779 N N . THR A 1 94 ? 10.841 -8.435 -11.901 1.00 90.31 94 THR A N 1
ATOM 780 C CA . THR A 1 94 ? 10.912 -9.644 -12.731 1.00 90.31 94 THR A CA 1
ATOM 781 C C . THR A 1 94 ? 11.521 -9.335 -14.093 1.00 90.31 94 THR A C 1
ATOM 783 O O . THR A 1 94 ? 12.433 -10.034 -14.523 1.00 90.31 94 THR A O 1
ATOM 786 N N . ASN A 1 95 ? 11.091 -8.252 -14.744 1.00 87.19 95 ASN A N 1
ATOM 787 C CA . ASN A 1 95 ? 11.664 -7.862 -16.028 1.00 87.19 95 ASN A CA 1
ATOM 788 C C . ASN A 1 95 ? 13.151 -7.471 -15.924 1.00 87.19 95 ASN A C 1
ATOM 790 O O . ASN A 1 95 ? 13.916 -7.796 -16.828 1.00 87.19 95 ASN A O 1
ATOM 794 N N . ILE A 1 96 ? 13.581 -6.825 -14.829 1.00 86.19 96 ILE A N 1
ATOM 795 C CA . ILE A 1 96 ? 15.002 -6.506 -14.594 1.00 86.19 96 ILE A CA 1
ATOM 796 C C . ILE A 1 96 ? 15.820 -7.795 -14.480 1.00 86.19 96 ILE A C 1
ATOM 798 O O . ILE A 1 96 ? 16.876 -7.904 -15.094 1.00 86.19 96 ILE A O 1
ATOM 802 N N . ILE A 1 97 ? 15.330 -8.784 -13.728 1.00 88.75 97 ILE A N 1
ATOM 803 C CA . ILE A 1 97 ? 16.005 -10.081 -13.573 1.00 88.75 97 ILE A CA 1
ATOM 804 C C . ILE A 1 97 ? 16.141 -10.784 -14.929 1.00 88.75 97 ILE A C 1
ATOM 806 O O . ILE A 1 97 ? 17.221 -11.264 -15.260 1.00 88.75 97 ILE A O 1
ATOM 810 N N . ILE A 1 98 ? 15.073 -10.806 -15.733 1.00 86.00 98 ILE A N 1
ATOM 811 C CA . ILE A 1 98 ? 15.102 -11.396 -17.081 1.00 86.00 98 ILE A CA 1
ATOM 812 C C . ILE A 1 98 ? 16.141 -10.685 -17.959 1.00 86.00 98 ILE A C 1
ATOM 814 O O . ILE A 1 98 ? 16.885 -11.348 -18.675 1.00 86.00 98 ILE A O 1
ATOM 818 N N . PHE A 1 99 ? 16.228 -9.353 -17.883 1.00 82.62 99 PHE A N 1
ATOM 819 C CA . PHE A 1 99 ? 17.227 -8.572 -18.617 1.00 82.62 99 PHE A CA 1
ATOM 820 C C . PHE A 1 99 ? 18.659 -8.900 -18.200 1.00 82.62 99 PHE A C 1
ATOM 822 O O . PHE A 1 99 ? 19.502 -9.135 -19.059 1.00 82.62 99 PHE A O 1
ATOM 829 N N . ILE A 1 100 ? 18.929 -8.967 -16.895 1.00 84.25 100 ILE A N 1
ATOM 830 C CA . ILE A 1 100 ? 20.254 -9.329 -16.378 1.00 84.25 100 ILE A CA 1
ATOM 831 C C . ILE A 1 100 ? 20.657 -10.723 -16.866 1.00 84.25 100 ILE A C 1
ATOM 833 O O . ILE A 1 100 ? 21.756 -10.879 -17.387 1.00 84.25 100 ILE A O 1
ATOM 837 N N . ASN A 1 101 ? 19.760 -11.706 -16.755 1.00 85.44 101 ASN A N 1
ATOM 838 C CA . ASN A 1 101 ? 20.029 -13.077 -17.191 1.00 85.44 101 ASN A CA 1
ATOM 839 C C . ASN A 1 101 ? 20.245 -13.189 -18.705 1.00 85.44 101 ASN A C 1
ATOM 841 O O . ASN A 1 101 ? 20.931 -14.098 -19.145 1.00 85.44 101 ASN A O 1
ATOM 845 N N . PHE A 1 102 ? 19.645 -12.302 -19.503 1.00 80.31 102 PHE A N 1
ATOM 846 C CA . PHE A 1 102 ? 19.865 -12.268 -20.949 1.00 80.31 102 PHE A CA 1
ATOM 847 C C . PHE A 1 102 ? 21.262 -11.746 -21.326 1.00 80.31 102 PHE A C 1
ATOM 849 O O . PHE A 1 102 ? 21.794 -12.114 -22.367 1.00 80.31 102 PHE A O 1
ATOM 856 N N . LEU A 1 103 ? 21.840 -10.855 -20.515 1.00 80.25 103 LEU A N 1
ATOM 857 C CA . LEU A 1 103 ? 23.160 -10.274 -20.773 1.00 80.25 103 LEU A CA 1
ATOM 858 C C . LEU A 1 103 ? 24.332 -11.179 -20.353 1.00 80.25 103 LEU A C 1
ATOM 860 O O . LEU A 1 103 ? 25.476 -10.835 -20.655 1.00 80.25 103 LEU A O 1
ATOM 864 N N . GLN A 1 104 ? 24.063 -12.265 -19.624 1.00 75.44 104 GLN A N 1
ATOM 865 C CA . GLN A 1 104 ? 25.048 -13.244 -19.148 1.00 75.44 104 GLN A CA 1
ATOM 866 C C . GLN A 1 104 ? 25.154 -14.423 -20.113 1.00 75.44 104 GLN A C 1
ATOM 868 O O . GLN A 1 104 ? 26.297 -14.891 -20.308 1.00 75.44 104 GLN A O 1
#

Secondary structure (DSSP, 8-state):
---------------HHHHHHHHHHHHHHHHHHHHHHHHHHHHHHHHHHHHHHHTTTT--TTTHHHHHHHHHHHHHHHHHHHHHHHHHHHHHHHHHHHHHHH--

Organism: Spiroplasma citri (NCBI:txid2133)

Radius of gyration: 23.4 Å; chains: 1; bounding box: 50×27×76 Å

Sequence (104 aa):
MNNIVQNVSFPFAIKGNDFKELSLKALKIKKWIDENGQELAEFIYRHRNQYNTTGYKDVHLKDIPSTLTKIDIVFKEPLEKIKSFKDDLNRIRTNIIIFINFLQ

pLDDT: mean 79.06, std 14.65, range [37.94, 96.06]

Foldseek 3Di:
DDPPPPPPPDPLPDDPCLVVVLVVLVVVLVVCCVVCVVVLVVVVVVVVVCCVPCVCVVVPPVCVVVVVVVVCVSVVVSVVSVVVSVVSVVVNVVSVVVVVVVVD